Protein AF-A0A7U1GF71-F1 (afdb_monomer)

Foldseek 3Di:
DLVVVLVVLVVVLCVVVVHPFLADDADPVVVVSLVVNLVSLCCVLCAPQNVAQPDVVCCVPDPVVVDDDPVNVVVVVVSVVSLLVSLQSSCRNHPRRDPVSSVVSSVVSVVNRVPHDYDYDD

Structure (mmCIF, N/CA/C/O backbone):
data_AF-A0A7U1GF71-F1
#
_entry.id   AF-A0A7U1GF71-F1
#
loop_
_atom_site.group_PDB
_atom_site.id
_atom_site.type_symbol
_atom_site.label_atom_id
_atom_site.label_alt_id
_atom_site.label_comp_id
_atom_site.label_asym_id
_atom_site.label_entity_id
_atom_site.label_seq_id
_atom_site.pdbx_PDB_ins_code
_atom_site.Cartn_x
_atom_site.Cartn_y
_atom_site.Cartn_z
_atom_site.occupancy
_atom_site.B_iso_or_equiv
_atom_site.auth_seq_id
_atom_site.auth_comp_id
_atom_site.auth_asym_id
_atom_site.auth_atom_id
_atom_site.pdbx_PDB_model_num
ATOM 1 N N . SER A 1 1 ? -4.041 -15.925 10.075 1.00 68.81 1 SER A N 1
ATOM 2 C CA . SER A 1 1 ? -3.766 -16.804 8.914 1.00 68.81 1 SER A CA 1
ATOM 3 C C . SER A 1 1 ? -3.082 -16.086 7.755 1.00 68.81 1 SER A C 1
ATOM 5 O O . SER A 1 1 ? -2.373 -16.742 7.001 1.00 68.81 1 SER A O 1
ATOM 7 N N . TYR A 1 2 ? -3.274 -14.770 7.601 1.00 80.69 2 TYR A N 1
ATOM 8 C CA . TYR A 1 2 ? -2.721 -13.989 6.487 1.00 80.69 2 TYR A CA 1
ATOM 9 C C . TYR A 1 2 ? -1.220 -13.695 6.621 1.00 80.69 2 TYR A C 1
ATOM 11 O O . TYR A 1 2 ? -0.516 -13.817 5.626 1.00 80.69 2 TYR A O 1
ATOM 19 N N . GLU A 1 3 ? -0.709 -13.505 7.840 1.00 80.19 3 GLU A N 1
ATOM 20 C CA . GLU A 1 3 ? 0.724 -13.283 8.103 1.00 80.19 3 GLU A CA 1
ATOM 21 C C . GLU A 1 3 ? 1.611 -14.423 7.570 1.00 80.19 3 GLU A C 1
ATOM 23 O O . GLU A 1 3 ? 2.615 -14.216 6.882 1.00 80.19 3 GLU A O 1
ATOM 28 N N . ILE A 1 4 ? 1.193 -15.671 7.811 1.00 86.12 4 ILE A N 1
ATOM 29 C CA . ILE A 1 4 ? 1.895 -16.861 7.310 1.00 86.12 4 ILE A CA 1
ATOM 30 C C . ILE A 1 4 ? 1.860 -16.882 5.778 1.00 86.12 4 ILE A C 1
ATOM 32 O O . ILE A 1 4 ? 2.869 -17.139 5.131 1.00 86.12 4 ILE A O 1
ATOM 36 N N . ALA A 1 5 ? 0.717 -16.567 5.174 1.00 87.44 5 ALA A N 1
ATOM 37 C CA . ALA A 1 5 ? 0.603 -16.533 3.723 1.00 87.44 5 ALA A CA 1
ATOM 38 C C . ALA A 1 5 ? 1.423 -15.381 3.102 1.00 87.44 5 ALA A C 1
ATOM 40 O O . ALA A 1 5 ? 2.032 -15.570 2.049 1.00 87.44 5 ALA A O 1
ATOM 41 N N . PHE A 1 6 ? 1.513 -14.223 3.763 1.00 86.69 6 PHE A N 1
ATOM 42 C CA . PHE A 1 6 ? 2.355 -13.104 3.340 1.00 86.69 6 PHE A CA 1
ATOM 43 C C . PHE A 1 6 ? 3.847 -13.455 3.415 1.00 86.69 6 PHE A C 1
ATOM 45 O O . PHE A 1 6 ? 4.588 -13.204 2.463 1.00 86.69 6 PHE A O 1
ATOM 52 N N . SER A 1 7 ? 4.289 -14.102 4.498 1.00 87.69 7 SER A N 1
ATOM 53 C CA . SER A 1 7 ? 5.685 -14.548 4.630 1.00 87.69 7 SER A CA 1
ATOM 54 C C . SER A 1 7 ? 6.068 -15.599 3.579 1.00 87.69 7 SER A C 1
ATOM 56 O O . SER A 1 7 ? 7.136 -15.496 2.971 1.00 87.69 7 SER A O 1
ATOM 58 N N . LEU A 1 8 ? 5.177 -16.550 3.277 1.00 87.88 8 LEU A N 1
ATOM 59 C CA . LEU A 1 8 ? 5.364 -17.504 2.178 1.00 87.88 8 LEU A CA 1
ATOM 60 C C . LEU A 1 8 ? 5.423 -16.803 0.816 1.00 87.88 8 LEU A C 1
ATOM 62 O O . LEU A 1 8 ? 6.247 -17.155 -0.027 1.00 87.88 8 LEU A O 1
ATOM 66 N N . TYR A 1 9 ? 4.588 -15.787 0.604 1.00 88.75 9 TYR A N 1
ATOM 67 C CA . TYR A 1 9 ? 4.585 -15.015 -0.631 1.00 88.75 9 TYR A CA 1
ATOM 68 C C . TYR A 1 9 ? 5.899 -14.247 -0.847 1.00 88.75 9 TYR A C 1
ATOM 70 O O . TYR A 1 9 ? 6.482 -14.297 -1.932 1.00 88.75 9 TYR A O 1
ATOM 78 N N . LEU A 1 10 ? 6.411 -13.588 0.197 1.00 86.31 10 LEU A N 1
ATOM 79 C CA . LEU A 1 10 ? 7.725 -12.942 0.154 1.00 86.31 10 LEU A CA 1
ATOM 80 C C . LEU A 1 10 ? 8.843 -13.945 -0.145 1.00 86.31 10 LEU A C 1
ATOM 82 O O . LEU A 1 10 ? 9.756 -13.632 -0.908 1.00 86.31 10 LEU A O 1
ATOM 86 N N . LEU A 1 11 ? 8.760 -15.162 0.395 1.00 87.38 11 LEU A N 1
ATOM 87 C CA . LEU A 1 11 ? 9.731 -16.212 0.094 1.00 87.38 11 LEU A CA 1
ATOM 88 C C . LEU A 1 11 ? 9.702 -16.608 -1.390 1.00 87.38 11 LEU A C 1
ATOM 90 O O . LEU A 1 11 ? 10.760 -16.727 -2.009 1.00 87.38 11 LEU A O 1
ATOM 94 N N . VAL A 1 12 ? 8.516 -16.739 -1.993 1.00 86.75 12 VAL A N 1
ATOM 95 C CA . VAL A 1 12 ? 8.380 -17.000 -3.439 1.00 86.75 12 VAL A CA 1
ATOM 96 C C . VAL A 1 12 ? 8.997 -15.871 -4.272 1.00 86.75 12 VAL A C 1
ATOM 98 O O . VAL A 1 12 ? 9.682 -16.147 -5.257 1.00 86.75 12 VAL A O 1
ATOM 101 N N . LEU A 1 13 ? 8.821 -14.610 -3.866 1.00 84.88 13 LEU A N 1
ATOM 102 C CA . LEU A 1 13 ? 9.442 -13.465 -4.542 1.00 84.88 13 LEU A CA 1
ATOM 103 C C . LEU A 1 13 ? 10.971 -13.513 -4.493 1.00 84.88 13 LEU A C 1
ATOM 105 O O . LEU A 1 13 ? 11.621 -13.299 -5.516 1.00 84.88 13 LEU A O 1
ATOM 109 N N . VAL A 1 14 ? 11.550 -13.821 -3.331 1.00 84.81 14 VAL A N 1
ATOM 110 C CA . VAL A 1 14 ? 13.010 -13.952 -3.183 1.00 84.81 14 VAL A CA 1
ATOM 111 C C . VAL A 1 14 ? 13.547 -15.057 -4.096 1.00 84.81 14 VAL A C 1
ATOM 113 O O . VAL A 1 14 ? 14.552 -14.860 -4.780 1.00 84.81 14 VAL A O 1
ATOM 116 N N . MET A 1 15 ? 12.841 -16.189 -4.179 1.00 84.44 15 MET A N 1
ATOM 117 C CA . MET A 1 15 ? 13.196 -17.280 -5.094 1.00 84.44 15 MET A CA 1
ATOM 118 C C . MET A 1 15 ? 13.097 -16.849 -6.565 1.00 84.44 15 MET A C 1
ATOM 120 O O . MET A 1 15 ? 13.967 -17.195 -7.359 1.00 84.44 15 MET A O 1
ATOM 124 N N . TYR A 1 16 ? 12.085 -16.057 -6.934 1.00 83.50 16 TYR A N 1
ATOM 125 C CA . TYR A 1 16 ? 11.922 -15.550 -8.300 1.00 83.50 16 TYR A CA 1
ATOM 126 C C . TYR A 1 16 ? 13.066 -14.617 -8.722 1.00 83.50 16 TYR A C 1
ATOM 128 O O . TYR A 1 16 ? 13.615 -14.758 -9.816 1.00 83.50 16 TYR A O 1
ATOM 136 N N . PHE A 1 17 ? 13.469 -13.692 -7.847 1.00 79.81 17 PHE A N 1
ATOM 137 C CA . PHE A 1 17 ? 14.577 -12.778 -8.130 1.00 79.81 17 PHE A CA 1
ATOM 138 C C . PHE A 1 17 ? 15.959 -13.439 -8.018 1.00 79.81 17 PHE A C 1
ATOM 140 O O . PHE A 1 17 ? 16.944 -12.829 -8.429 1.00 79.81 17 PHE A O 1
ATOM 147 N N . ASN A 1 18 ? 16.041 -14.675 -7.502 1.00 76.88 18 ASN A N 1
ATOM 148 C CA . ASN A 1 18 ? 17.277 -15.435 -7.259 1.00 76.88 18 ASN A CA 1
ATOM 149 C C . ASN A 1 18 ? 18.324 -14.692 -6.406 1.00 76.88 18 ASN A C 1
ATOM 151 O O . ASN A 1 18 ? 19.493 -15.070 -6.369 1.00 76.88 18 ASN A O 1
ATOM 155 N N . MET A 1 19 ? 17.907 -13.638 -5.709 1.00 71.44 19 MET A N 1
ATOM 156 C CA . MET A 1 19 ? 18.759 -12.763 -4.918 1.00 71.44 19 MET A CA 1
ATOM 157 C C . MET A 1 19 ? 18.029 -12.426 -3.620 1.00 71.44 19 MET A C 1
ATOM 159 O O . MET A 1 19 ? 16.838 -12.129 -3.632 1.00 71.44 19 MET A O 1
ATOM 163 N N . PHE A 1 20 ? 18.753 -12.383 -2.501 1.00 74.25 20 PHE A N 1
ATOM 164 C CA . PHE A 1 20 ? 18.213 -11.959 -1.199 1.00 74.25 20 PHE A CA 1
ATOM 165 C C . PHE A 1 20 ? 17.976 -10.439 -1.094 1.00 74.25 20 PHE A C 1
ATOM 167 O O . PHE A 1 20 ? 17.796 -9.906 -0.000 1.00 74.25 20 PHE A O 1
ATOM 174 N N . TYR A 1 21 ? 17.986 -9.720 -2.218 1.00 76.00 21 TYR A N 1
ATOM 175 C CA . TYR A 1 21 ? 17.733 -8.287 -2.257 1.00 76.00 21 TYR A CA 1
ATOM 176 C C . TYR A 1 21 ? 16.272 -8.030 -2.610 1.00 76.00 21 TYR A C 1
ATOM 178 O O . TYR A 1 21 ? 15.778 -8.490 -3.633 1.00 76.00 21 TYR A O 1
ATOM 186 N N . PHE A 1 22 ? 15.599 -7.227 -1.787 1.00 71.44 22 PHE A N 1
ATOM 187 C CA . PHE A 1 22 ? 14.226 -6.783 -2.043 1.00 71.44 22 PHE A CA 1
ATOM 188 C C . PHE A 1 22 ? 14.125 -5.704 -3.124 1.00 71.44 22 PHE A C 1
ATOM 190 O O . PHE A 1 22 ? 13.030 -5.253 -3.425 1.00 71.44 22 PHE A O 1
ATOM 197 N N . TYR A 1 23 ? 15.243 -5.258 -3.694 1.00 77.75 23 TYR A N 1
ATOM 198 C CA . TYR A 1 23 ? 15.247 -4.238 -4.732 1.00 77.75 23 TYR A CA 1
ATOM 199 C C . TYR A 1 23 ? 15.139 -4.884 -6.112 1.00 77.75 23 TYR A C 1
ATOM 201 O O . TYR A 1 23 ? 16.022 -5.648 -6.507 1.00 77.75 23 TYR A O 1
ATOM 209 N N . SER A 1 24 ? 14.089 -4.542 -6.858 1.00 75.94 24 SER A N 1
ATOM 210 C CA . SER A 1 24 ? 13.928 -4.965 -8.248 1.00 75.94 24 SER A CA 1
ATOM 211 C C . SER A 1 24 ? 13.881 -3.776 -9.207 1.00 75.94 24 SER A C 1
ATOM 213 O O . SER A 1 24 ? 13.409 -2.684 -8.875 1.00 75.94 24 SER A O 1
ATOM 215 N N . TYR A 1 25 ? 14.369 -3.999 -10.428 1.00 78.25 25 TYR A N 1
ATOM 216 C CA . TYR A 1 25 ? 14.103 -3.100 -11.546 1.00 78.25 25 TYR A CA 1
ATOM 217 C C . TYR A 1 25 ? 12.679 -3.322 -12.052 1.00 78.25 25 TYR A C 1
ATOM 219 O O . TYR A 1 25 ? 12.229 -4.462 -12.180 1.00 78.25 25 TYR A O 1
ATOM 227 N N . PHE A 1 26 ? 11.982 -2.233 -12.381 1.00 77.50 26 PHE A N 1
ATOM 228 C CA . PHE A 1 26 ? 10.617 -2.313 -12.887 1.00 77.50 26 PHE A CA 1
ATOM 229 C C . PHE A 1 26 ? 10.569 -3.063 -14.228 1.00 77.50 26 PHE A C 1
ATOM 231 O O . PHE A 1 26 ? 11.179 -2.648 -15.215 1.00 77.50 26 PHE A O 1
ATOM 238 N N . TYR A 1 27 ? 9.810 -4.157 -14.262 1.00 79.75 27 TYR A N 1
ATOM 239 C CA . TYR A 1 27 ? 9.539 -4.958 -15.452 1.00 79.75 27 TYR A CA 1
ATOM 240 C C . TYR A 1 27 ? 8.032 -5.188 -15.575 1.00 79.75 27 TYR A C 1
ATOM 242 O O . TYR A 1 27 ? 7.359 -5.422 -14.576 1.00 79.75 27 TYR A O 1
ATOM 250 N N . VAL A 1 28 ? 7.485 -5.171 -16.794 1.00 80.19 28 VAL A N 1
ATOM 251 C CA . VAL A 1 28 ? 6.029 -5.280 -17.026 1.00 80.19 28 VAL A CA 1
ATOM 252 C C . VAL A 1 28 ? 5.442 -6.568 -16.432 1.00 80.19 28 VAL A C 1
ATOM 254 O O . VAL A 1 28 ? 4.348 -6.552 -15.877 1.00 80.19 28 VAL A O 1
ATOM 257 N N . GLY A 1 29 ? 6.189 -7.676 -16.461 1.00 80.31 29 GLY A N 1
ATOM 258 C CA . GLY A 1 29 ? 5.776 -8.940 -15.843 1.00 80.31 29 GLY A CA 1
ATOM 259 C C . GLY A 1 29 ? 5.600 -8.875 -14.320 1.00 80.31 29 GLY A C 1
ATOM 260 O O . GLY A 1 29 ? 4.803 -9.635 -13.775 1.00 80.31 29 GLY A O 1
ATOM 261 N N . LEU A 1 30 ? 6.260 -7.934 -13.635 1.00 83.38 30 LEU A N 1
ATOM 262 C CA . LEU A 1 30 ? 6.089 -7.733 -12.193 1.00 83.38 30 LEU A CA 1
ATOM 263 C C . LE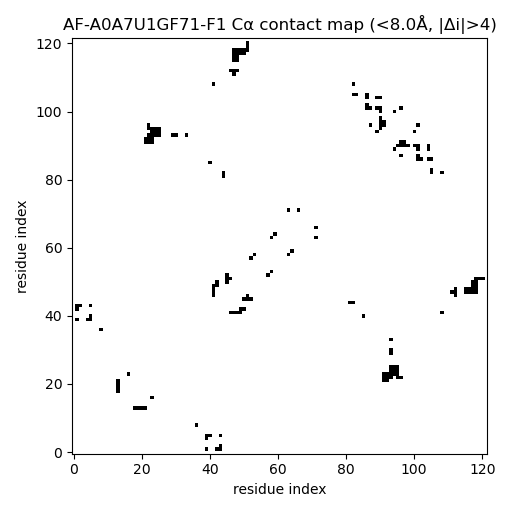U A 1 30 ? 4.702 -7.198 -11.842 1.00 83.38 30 LEU A C 1
ATOM 265 O O . LEU A 1 30 ? 4.256 -7.396 -10.718 1.00 83.38 30 LEU A O 1
ATOM 269 N N . PHE A 1 31 ? 3.987 -6.589 -12.790 1.00 82.81 31 PHE A N 1
ATOM 270 C CA . PHE A 1 31 ? 2.622 -6.124 -12.557 1.00 82.81 31 PHE A CA 1
ATOM 271 C C . PHE A 1 31 ? 1.663 -7.281 -12.231 1.00 82.81 31 PHE A C 1
ATOM 273 O O . PHE A 1 31 ? 0.833 -7.165 -11.332 1.00 82.81 31 PHE A O 1
ATOM 280 N N . TRP A 1 32 ? 1.821 -8.432 -12.893 1.00 85.25 32 TRP A N 1
ATOM 281 C CA . TRP A 1 32 ? 1.008 -9.624 -12.619 1.00 85.25 32 TRP A CA 1
ATOM 282 C C . TRP A 1 32 ? 1.272 -10.211 -11.236 1.00 85.25 32 TRP A C 1
ATOM 284 O O . TRP A 1 32 ? 0.364 -10.735 -10.601 1.00 85.25 32 TRP A O 1
ATOM 294 N N . ILE A 1 33 ? 2.510 -10.084 -10.768 1.00 87.00 33 ILE A N 1
ATOM 295 C CA . ILE A 1 33 ? 2.945 -10.514 -9.440 1.00 87.00 33 ILE A CA 1
ATOM 296 C C . ILE A 1 33 ? 2.534 -9.461 -8.390 1.00 87.00 33 ILE A C 1
ATOM 298 O O . ILE A 1 33 ? 2.234 -9.776 -7.246 1.00 87.00 33 ILE A O 1
ATOM 302 N N . TYR A 1 34 ? 2.417 -8.192 -8.763 1.00 87.44 34 TYR A N 1
ATOM 303 C CA . TYR A 1 34 ? 1.984 -7.141 -7.847 1.00 87.44 34 TYR A CA 1
ATOM 304 C C . TYR A 1 34 ? 0.509 -7.272 -7.421 1.00 87.44 34 TYR A C 1
ATOM 306 O O . TYR A 1 34 ? 0.175 -7.001 -6.270 1.00 87.44 34 TYR A O 1
ATOM 314 N N . LEU A 1 35 ? -0.382 -7.723 -8.310 1.00 87.06 35 LEU A N 1
ATOM 315 C CA . LEU A 1 35 ? -1.811 -7.880 -7.999 1.00 87.06 35 LEU A CA 1
ATOM 316 C C . LEU A 1 35 ? -2.101 -8.794 -6.789 1.00 87.06 35 LEU A C 1
ATOM 318 O O . LEU A 1 35 ? -2.784 -8.339 -5.869 1.00 87.06 35 LEU A O 1
ATOM 322 N N . PRO A 1 36 ? -1.599 -10.046 -6.722 1.00 87.81 36 PRO A N 1
ATOM 323 C CA . PRO A 1 36 ? -1.804 -10.882 -5.543 1.00 87.81 36 PRO A CA 1
ATOM 324 C C . PRO A 1 36 ? -1.131 -10.285 -4.303 1.00 87.81 36 PRO A C 1
ATOM 326 O O . PRO A 1 36 ? -1.705 -10.350 -3.221 1.00 87.81 36 PRO A O 1
ATOM 329 N N . PHE A 1 37 ? 0.025 -9.631 -4.446 1.00 88.56 37 PHE A N 1
ATOM 330 C CA . PHE A 1 37 ? 0.689 -8.949 -3.333 1.00 88.56 37 PHE A CA 1
ATOM 331 C C . PHE A 1 37 ? -0.173 -7.837 -2.718 1.00 88.56 37 PHE A C 1
ATOM 333 O O . PHE A 1 37 ? -0.248 -7.726 -1.495 1.00 88.56 37 PHE A O 1
ATOM 340 N N . LEU A 1 38 ? -0.865 -7.050 -3.546 1.00 88.06 38 LEU A N 1
ATOM 341 C CA . LEU A 1 38 ? -1.789 -6.019 -3.075 1.00 88.06 38 LEU A CA 1
ATOM 342 C C . LEU A 1 38 ? -2.940 -6.630 -2.261 1.00 88.06 38 LEU A C 1
ATOM 344 O O . LEU A 1 38 ? -3.276 -6.105 -1.202 1.00 88.06 38 LEU A O 1
ATOM 348 N N . MET A 1 39 ? -3.492 -7.768 -2.696 1.00 85.25 39 MET A N 1
ATOM 349 C CA . MET A 1 39 ? -4.534 -8.479 -1.941 1.00 85.25 39 MET A CA 1
ATOM 350 C C . MET A 1 39 ? -4.010 -9.019 -0.603 1.00 85.25 39 MET A C 1
ATOM 352 O O . MET A 1 39 ? -4.709 -8.934 0.405 1.00 85.25 39 MET A O 1
ATOM 356 N N . MET A 1 40 ? -2.766 -9.506 -0.570 1.00 86.25 40 MET A N 1
ATOM 357 C CA . MET A 1 40 ? -2.122 -9.960 0.666 1.00 86.25 40 MET A CA 1
ATOM 358 C C . MET A 1 40 ? -1.885 -8.812 1.655 1.00 86.25 40 MET A C 1
ATOM 360 O O . MET A 1 40 ? -2.146 -8.984 2.841 1.00 86.25 40 MET A O 1
ATOM 364 N N . ILE A 1 41 ? -1.457 -7.632 1.183 1.00 87.19 41 ILE A N 1
ATOM 365 C CA . ILE A 1 41 ? -1.309 -6.438 2.036 1.00 87.19 41 ILE A CA 1
ATOM 366 C C . ILE A 1 41 ? -2.654 -6.022 2.636 1.00 87.19 41 ILE A C 1
ATOM 368 O O . ILE A 1 41 ? -2.720 -5.699 3.820 1.00 87.19 41 ILE A O 1
ATOM 372 N N . LEU A 1 42 ? -3.725 -6.020 1.836 1.00 82.62 42 LEU A N 1
ATOM 373 C CA . LEU A 1 42 ? -5.061 -5.666 2.324 1.00 82.62 42 LEU A CA 1
ATOM 374 C C . LEU A 1 42 ? -5.537 -6.622 3.422 1.00 82.62 42 LEU A C 1
ATOM 376 O O . LEU A 1 42 ? -6.115 -6.174 4.411 1.00 82.62 42 LEU A O 1
ATOM 380 N N . ALA A 1 43 ? -5.270 -7.918 3.251 1.00 80.25 43 ALA A N 1
ATOM 381 C CA . ALA A 1 43 ? -5.619 -8.933 4.233 1.00 80.25 43 ALA A CA 1
ATOM 382 C C . ALA A 1 43 ? -4.784 -8.820 5.521 1.00 80.25 43 ALA A C 1
ATOM 384 O O . ALA A 1 43 ? -5.324 -8.993 6.610 1.00 80.25 43 ALA A O 1
ATOM 385 N N . GLU A 1 44 ? -3.495 -8.488 5.412 1.00 79.81 44 GLU A N 1
ATOM 386 C CA . GLU A 1 44 ? -2.602 -8.324 6.566 1.00 79.81 44 GLU A CA 1
ATOM 387 C C . GLU A 1 44 ? -2.913 -7.066 7.380 1.00 79.81 44 GLU A C 1
ATOM 389 O O . GLU A 1 44 ? -2.887 -7.084 8.607 1.00 79.81 44 GLU A O 1
ATOM 394 N N . LEU A 1 45 ? -3.268 -5.972 6.703 1.00 77.00 45 LEU A N 1
ATOM 395 C CA . LEU A 1 45 ? -3.705 -4.743 7.362 1.00 77.00 45 LEU A CA 1
ATOM 396 C C . LEU A 1 45 ? -5.056 -4.902 8.077 1.00 77.00 45 LEU A C 1
ATOM 398 O O . LEU A 1 45 ? -5.456 -3.985 8.794 1.00 77.00 45 LEU A O 1
ATOM 402 N N . GLY A 1 46 ? -5.762 -6.020 7.860 1.00 67.50 46 GLY A N 1
ATOM 403 C CA . GLY A 1 46 ? -7.067 -6.287 8.458 1.00 67.50 46 GLY A CA 1
ATOM 404 C C . GLY A 1 46 ? -8.085 -5.202 8.121 1.00 67.50 46 GLY A C 1
ATOM 405 O O . GLY A 1 46 ? -8.860 -4.814 8.981 1.00 67.50 46 GLY A O 1
ATOM 406 N N . ARG A 1 47 ? -8.039 -4.636 6.905 1.00 67.50 47 ARG A N 1
ATOM 407 C CA . ARG A 1 47 ? -8.921 -3.531 6.484 1.00 67.50 47 ARG A CA 1
ATOM 408 C C . ARG A 1 47 ? -9.928 -3.988 5.445 1.00 67.50 47 ARG A C 1
ATOM 410 O O . ARG A 1 47 ? -9.693 -4.959 4.730 1.00 67.50 47 ARG A O 1
ATOM 417 N N . ALA A 1 48 ? -11.033 -3.245 5.327 1.00 59.22 48 ALA A N 1
ATOM 418 C CA . ALA A 1 48 ? -12.117 -3.553 4.394 1.00 59.22 48 ALA A CA 1
ATOM 419 C C . ALA A 1 48 ? -11.541 -3.759 2.982 1.00 59.22 48 ALA A C 1
ATOM 421 O O . ALA A 1 48 ? -10.782 -2.901 2.520 1.00 59.22 48 ALA A O 1
ATOM 422 N N . PRO A 1 49 ? -11.831 -4.881 2.293 1.00 55.38 49 PRO A N 1
ATOM 423 C CA . PRO A 1 49 ? -12.877 -5.889 2.541 1.00 55.38 49 PRO A CA 1
ATOM 424 C C . PRO A 1 49 ? -12.591 -6.970 3.609 1.00 55.38 49 PRO A C 1
ATOM 426 O O . PRO A 1 49 ? -13.523 -7.671 3.995 1.00 55.38 49 PRO A O 1
ATOM 429 N N . PHE A 1 50 ? -11.354 -7.104 4.096 1.00 58.47 50 PHE A N 1
ATOM 430 C CA . PHE A 1 50 ? -10.898 -8.137 5.046 1.00 58.47 50 PHE A CA 1
ATOM 431 C C . PHE A 1 50 ? -10.861 -7.641 6.512 1.00 58.47 50 PHE A C 1
ATOM 433 O O . PHE A 1 50 ? -9.997 -8.031 7.294 1.00 58.47 50 PHE A O 1
ATOM 440 N N . ASP A 1 51 ? -11.786 -6.749 6.872 1.00 62.94 51 ASP A N 1
ATOM 441 C CA . ASP A 1 51 ? -11.901 -6.126 8.202 1.00 62.94 51 ASP A CA 1
ATOM 442 C C . ASP A 1 51 ? -12.725 -7.013 9.150 1.00 62.94 51 ASP A C 1
ATOM 444 O O . ASP A 1 51 ? -13.946 -6.877 9.226 1.00 62.94 51 ASP A O 1
ATOM 448 N N . PHE A 1 52 ? -12.085 -7.991 9.804 1.00 57.56 52 PHE A N 1
ATOM 449 C CA . PH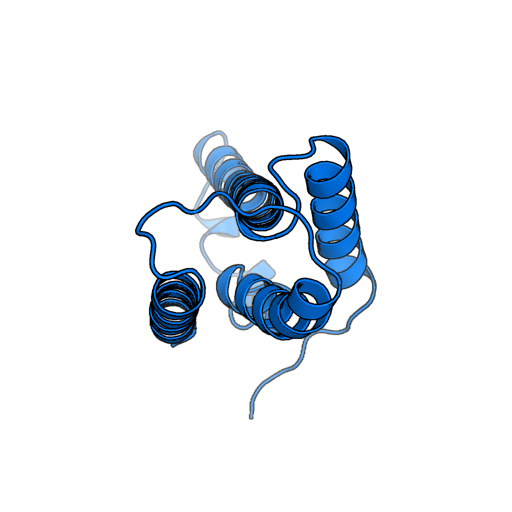E A 1 52 ? -12.791 -9.029 10.583 1.00 57.56 52 PHE A CA 1
ATOM 450 C C . PHE A 1 52 ? -13.039 -8.697 12.053 1.00 57.56 52 PHE A C 1
ATOM 452 O O . PHE A 1 52 ? -13.914 -9.313 12.651 1.00 57.56 52 PHE A O 1
ATOM 459 N N . ALA A 1 53 ? -12.259 -7.778 12.622 1.00 53.41 53 ALA A N 1
ATOM 460 C CA . ALA A 1 53 ? -12.274 -7.441 14.049 1.00 53.41 53 ALA A CA 1
ATOM 461 C C . ALA A 1 53 ? -12.870 -6.049 14.337 1.00 53.41 53 ALA A C 1
ATOM 463 O O . ALA A 1 53 ? -12.888 -5.596 15.472 1.00 53.41 53 ALA A O 1
ATOM 464 N N . GLU A 1 54 ? -13.339 -5.328 13.316 1.00 57.38 54 GLU A N 1
ATOM 465 C CA . GLU A 1 54 ? -14.122 -4.102 13.501 1.00 57.38 54 GLU A CA 1
ATOM 466 C C . GLU A 1 54 ? -15.551 -4.325 12.996 1.00 57.38 54 GLU A C 1
ATOM 468 O O . GLU A 1 54 ? -16.045 -3.626 12.104 1.00 57.38 54 GLU A O 1
ATOM 473 N N . GLY A 1 55 ? -16.257 -5.309 13.561 1.00 55.84 55 GLY A N 1
ATOM 474 C CA . GLY A 1 55 ? -17.715 -5.334 13.472 1.00 55.84 55 GLY A CA 1
ATOM 475 C C . GLY A 1 55 ? -18.326 -4.092 14.139 1.00 55.84 55 GLY A C 1
ATOM 476 O O . GLY A 1 55 ? -17.736 -3.486 15.030 1.00 55.84 55 GLY A O 1
ATOM 477 N N . GLU A 1 56 ? -19.537 -3.691 13.747 1.00 52.97 56 GLU A N 1
ATOM 478 C CA . GLU A 1 56 ? -20.225 -2.526 14.341 1.00 52.97 56 GLU A CA 1
ATOM 479 C C . GLU A 1 56 ? -20.424 -2.650 15.866 1.00 52.97 56 GLU A C 1
ATOM 481 O O . GLU A 1 56 ? -20.485 -1.644 16.570 1.00 52.97 56 GLU A O 1
ATOM 486 N N . SER A 1 57 ? -20.450 -3.879 16.395 1.00 49.94 57 SER A N 1
ATOM 487 C CA . SER A 1 57 ? -20.463 -4.166 17.833 1.00 49.94 57 SER A CA 1
ATOM 488 C C . SER A 1 57 ? -19.137 -3.861 18.544 1.00 49.94 57 SER A C 1
ATOM 490 O O . SER A 1 57 ? -19.156 -3.581 19.736 1.00 49.94 57 SER A O 1
ATOM 492 N N . GLU A 1 58 ? -18.006 -3.858 17.832 1.00 50.16 58 GLU A N 1
ATOM 493 C CA . GLU A 1 58 ? -16.645 -3.685 18.376 1.00 50.16 58 GLU A CA 1
ATOM 494 C C . GLU A 1 58 ? -16.195 -2.212 18.362 1.00 50.16 58 GLU A C 1
ATOM 496 O O . GLU A 1 58 ? -15.380 -1.780 19.174 1.00 50.16 58 GLU A O 1
ATOM 501 N N . LEU A 1 59 ? -16.823 -1.371 17.532 1.00 53.56 59 LEU A N 1
ATOM 502 C CA . LEU A 1 59 ? -16.675 0.089 17.622 1.00 53.56 59 LEU A CA 1
ATOM 503 C C . LEU A 1 59 ? -17.179 0.652 18.966 1.00 53.56 59 LEU A C 1
ATOM 505 O O . LEU A 1 59 ? -16.747 1.727 19.379 1.00 53.56 59 LEU A O 1
ATOM 509 N N . VAL A 1 60 ? -18.069 -0.078 19.652 1.00 50.09 60 VAL A N 1
ATOM 510 C CA . VAL A 1 60 ? -18.619 0.270 20.976 1.00 50.09 60 VAL A CA 1
ATOM 511 C C . VAL A 1 60 ? -18.043 -0.624 22.091 1.00 50.09 60 VAL A C 1
ATOM 513 O O . VAL A 1 60 ? -18.316 -0.388 23.267 1.00 50.09 60 VAL A O 1
ATOM 516 N N . SER A 1 61 ? -17.208 -1.620 21.771 1.00 55.62 61 SER A N 1
ATOM 517 C CA . SER A 1 61 ? -16.583 -2.495 22.773 1.00 55.62 61 SER A CA 1
ATOM 518 C C . SER A 1 61 ? -15.172 -2.926 22.381 1.00 55.62 61 SER A C 1
ATOM 520 O O . SER A 1 61 ? -14.982 -3.520 21.326 1.00 55.62 61 SER A O 1
ATOM 522 N N . GLY A 1 62 ? -14.200 -2.708 23.268 1.00 67.56 62 GLY A N 1
ATOM 523 C CA . GLY A 1 62 ? -12.816 -3.147 23.094 1.00 67.56 62 GLY A CA 1
ATOM 524 C C . GLY A 1 62 ? -11.816 -2.045 23.436 1.00 67.56 62 GLY A C 1
ATOM 525 O O . GLY A 1 62 ? -12.090 -1.162 24.254 1.00 67.56 62 GLY A O 1
ATOM 526 N N . TYR A 1 63 ? -10.668 -2.054 22.757 1.00 63.38 63 TYR A N 1
ATOM 527 C CA . TYR A 1 63 ? -9.565 -1.116 22.995 1.00 63.38 63 TYR A CA 1
ATOM 528 C C . TYR A 1 63 ? -9.954 0.359 22.767 1.00 63.38 63 TYR A C 1
ATOM 530 O O . TYR A 1 63 ? -9.437 1.244 23.444 1.00 63.38 63 TYR A O 1
ATOM 538 N N . ASN A 1 64 ? -10.924 0.647 21.892 1.00 68.19 64 ASN A N 1
ATOM 539 C CA . ASN A 1 64 ? -11.410 2.015 21.664 1.00 68.19 64 ASN A CA 1
ATOM 540 C C . ASN A 1 64 ? -12.121 2.639 22.882 1.00 68.19 64 ASN A C 1
ATOM 542 O O . ASN A 1 64 ? -12.195 3.862 22.970 1.00 68.19 64 ASN A O 1
ATOM 546 N N . VAL A 1 65 ? -12.635 1.827 23.815 1.00 67.88 65 VAL A N 1
ATOM 547 C CA . VAL A 1 65 ? -13.302 2.299 25.047 1.00 67.88 65 VAL A CA 1
ATOM 548 C C . VAL A 1 65 ? -12.365 2.216 26.256 1.00 67.88 65 VAL A C 1
ATOM 550 O O . VAL A 1 65 ? -12.468 3.023 27.179 1.00 67.88 65 VAL A O 1
ATOM 553 N N . GLU A 1 66 ? -11.434 1.259 26.250 1.00 75.75 66 GLU A N 1
ATOM 554 C CA . GLU A 1 66 ? -10.495 1.019 27.353 1.00 75.75 66 GLU A CA 1
ATOM 555 C C . GLU A 1 66 ? -9.287 1.968 27.343 1.00 75.75 66 GLU A C 1
ATOM 557 O O . GLU A 1 66 ? -8.782 2.336 28.408 1.00 75.75 66 GLU A O 1
ATOM 562 N N . PHE A 1 67 ? -8.821 2.397 26.165 1.00 77.12 67 PHE A N 1
ATOM 563 C CA . PHE A 1 67 ? -7.685 3.313 26.056 1.00 77.12 67 PHE A CA 1
ATOM 564 C C . PHE A 1 67 ? -8.131 4.774 25.963 1.00 77.12 67 PHE A C 1
ATOM 566 O O . PHE A 1 67 ? -8.888 5.168 25.083 1.00 77.12 67 PHE A O 1
ATOM 573 N N . GLY A 1 68 ? -7.581 5.608 26.850 1.00 81.50 68 GLY A N 1
ATOM 574 C CA . GLY A 1 68 ? -7.748 7.060 26.829 1.00 81.50 68 GLY A CA 1
ATOM 575 C C . GLY A 1 68 ? -6.479 7.812 26.417 1.00 81.50 68 GLY A C 1
ATOM 576 O O . GLY A 1 68 ? -5.355 7.311 26.530 1.00 81.50 68 GLY A O 1
ATOM 577 N N . SER A 1 69 ? -6.659 9.064 25.991 1.00 84.00 69 SER A N 1
ATOM 578 C CA . SER A 1 69 ? -5.591 10.052 25.781 1.00 84.00 69 SER A CA 1
ATOM 579 C C . SER A 1 69 ? -4.456 9.555 24.866 1.00 84.00 69 SER A C 1
ATOM 581 O O . SER A 1 69 ? -4.669 9.320 23.681 1.00 84.00 69 SER A O 1
ATOM 583 N N . VAL A 1 70 ? -3.233 9.413 25.387 1.00 87.62 70 VAL A N 1
ATOM 584 C CA . VAL A 1 70 ? -2.027 9.133 24.588 1.00 87.62 70 VAL A CA 1
ATOM 585 C C . VAL A 1 70 ? -2.014 7.705 24.043 1.00 87.62 70 VAL A C 1
ATOM 587 O O . VAL A 1 70 ? -1.604 7.498 22.904 1.00 87.62 70 VAL A O 1
ATOM 590 N N . ALA A 1 71 ? -2.483 6.724 24.820 1.00 83.62 71 ALA A N 1
ATOM 591 C CA . ALA A 1 71 ? -2.504 5.327 24.386 1.00 83.62 71 ALA A CA 1
ATOM 592 C C . ALA A 1 71 ? -3.439 5.128 23.183 1.00 83.62 71 ALA A C 1
ATOM 594 O O . ALA A 1 71 ? -3.078 4.440 22.234 1.00 83.62 71 ALA A O 1
ATOM 595 N N . PHE A 1 72 ? -4.580 5.822 23.176 1.00 81.88 72 PHE A N 1
ATOM 596 C CA . PHE A 1 72 ? -5.500 5.842 22.039 1.00 81.88 72 PHE A CA 1
ATOM 597 C C . PHE A 1 72 ? -4.836 6.417 20.781 1.00 81.88 72 PHE A C 1
ATOM 599 O O . PHE A 1 72 ? -4.891 5.813 19.715 1.00 81.88 72 PHE A O 1
ATOM 606 N N . VAL A 1 73 ? -4.124 7.545 20.905 1.00 87.25 73 VAL A N 1
ATOM 607 C CA . VAL A 1 73 ? -3.399 8.154 19.774 1.00 87.25 73 VAL A CA 1
ATOM 608 C C . VAL A 1 73 ? -2.322 7.216 19.219 1.00 87.25 73 VAL A C 1
ATOM 610 O O . VAL A 1 73 ? -2.154 7.132 18.003 1.00 87.25 73 VAL A O 1
ATOM 613 N N . LEU A 1 74 ? -1.605 6.496 20.086 1.00 86.94 74 LEU A N 1
ATOM 614 C CA . LEU A 1 74 ? -0.561 5.554 19.675 1.00 86.94 74 LEU A CA 1
ATOM 615 C C . LEU A 1 74 ? -1.113 4.362 18.883 1.00 86.94 74 LEU A C 1
ATOM 617 O O . LEU A 1 74 ? -0.435 3.902 17.966 1.00 86.94 74 LEU A O 1
ATOM 621 N N . LEU A 1 75 ? -2.333 3.904 19.179 1.00 83.25 75 LEU A N 1
ATOM 622 C CA . LEU A 1 75 ? -2.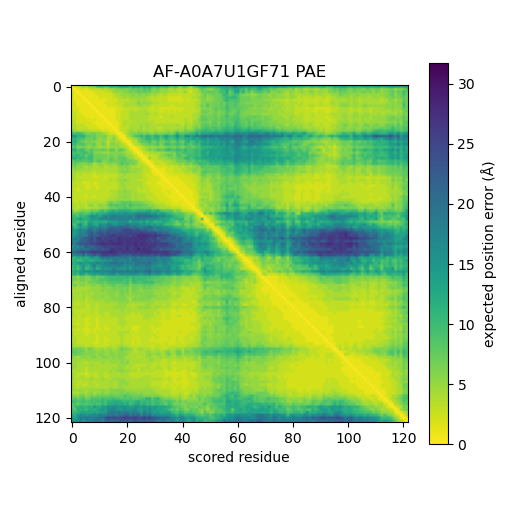987 2.841 18.409 1.00 83.25 75 LEU A CA 1
ATOM 623 C C . LEU A 1 75 ? -3.248 3.284 16.965 1.00 83.25 75 LEU A C 1
ATOM 625 O O . LEU A 1 75 ? -2.778 2.630 16.035 1.00 83.25 75 LEU A O 1
ATOM 629 N N . PHE A 1 76 ? -3.869 4.452 16.762 1.00 81.19 76 PHE A N 1
ATOM 630 C CA . PHE A 1 76 ? -4.060 4.984 15.405 1.00 81.19 76 PHE A CA 1
ATOM 631 C C . PHE A 1 76 ? -2.734 5.263 14.709 1.00 81.19 76 PHE A C 1
ATOM 633 O O . PHE A 1 76 ? -2.590 4.982 13.520 1.00 81.19 76 PHE A O 1
ATOM 640 N N . LEU A 1 77 ? -1.745 5.795 15.430 1.00 88.25 77 LEU A N 1
ATOM 641 C CA . LEU A 1 77 ? -0.428 6.040 14.853 1.00 88.25 77 LEU A CA 1
ATOM 642 C C . LEU A 1 77 ? 0.225 4.737 14.370 1.00 88.25 77 LEU A C 1
ATOM 644 O O . LEU A 1 77 ? 0.804 4.723 13.286 1.00 88.25 77 LEU A O 1
ATOM 648 N N . GLY A 1 78 ? 0.113 3.650 15.137 1.00 87.06 78 GLY A N 1
ATOM 649 C CA . GLY A 1 78 ? 0.607 2.330 14.746 1.00 87.06 78 GLY A CA 1
ATOM 650 C C . GLY A 1 78 ? -0.105 1.785 13.508 1.00 87.06 78 GLY A C 1
ATOM 651 O O . GLY A 1 78 ? 0.548 1.318 12.576 1.00 87.06 78 GLY A O 1
ATOM 652 N N . GLU A 1 79 ? -1.427 1.921 13.452 1.00 82.88 79 GLU A N 1
ATOM 653 C CA . GLU A 1 79 ? -2.236 1.479 12.315 1.00 82.88 79 GLU A CA 1
ATOM 654 C C . GLU A 1 79 ? -1.958 2.256 11.018 1.00 82.88 79 GLU A C 1
ATOM 656 O O . GLU A 1 79 ? -1.873 1.672 9.937 1.00 82.88 79 GLU A O 1
ATOM 661 N N . TYR A 1 80 ? -1.809 3.581 11.088 1.00 85.94 80 TYR A N 1
ATOM 662 C CA . TYR A 1 80 ? -1.419 4.372 9.916 1.00 85.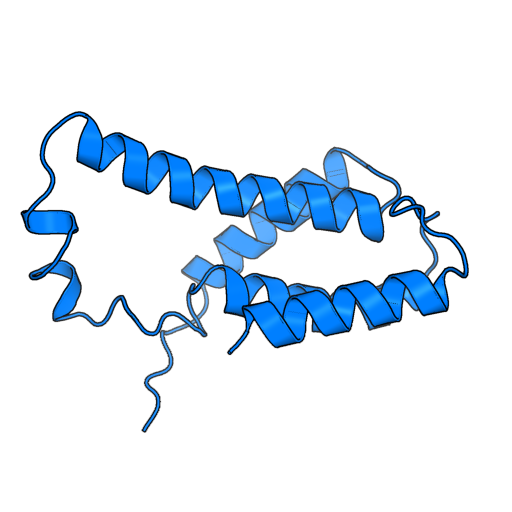94 80 TYR A CA 1
ATOM 663 C C . TYR A 1 80 ? 0.064 4.182 9.575 1.00 85.94 80 TYR A C 1
ATOM 665 O O . TYR A 1 80 ? 0.442 4.226 8.401 1.00 85.94 80 TYR A O 1
ATOM 673 N N . GLY A 1 81 ? 0.901 3.928 10.583 1.00 90.44 81 GLY A N 1
ATOM 674 C CA . GLY A 1 81 ? 2.311 3.595 10.421 1.00 90.44 81 GLY A CA 1
ATOM 675 C C . GLY A 1 81 ? 2.515 2.292 9.651 1.00 90.44 81 GLY A C 1
ATOM 676 O O . GLY A 1 81 ? 3.336 2.256 8.734 1.00 90.44 81 GLY A O 1
ATOM 677 N N . SER A 1 82 ? 1.734 1.249 9.944 1.00 88.44 82 SER A N 1
ATOM 678 C CA . SER A 1 82 ? 1.786 -0.007 9.188 1.00 88.44 82 SER A CA 1
ATOM 679 C C . SER A 1 82 ? 1.322 0.188 7.741 1.00 88.44 82 SER A C 1
ATOM 681 O O . SER A 1 82 ? 1.962 -0.316 6.818 1.00 88.44 82 SER A O 1
ATOM 683 N N . LEU A 1 83 ? 0.292 1.006 7.508 1.00 88.75 83 LEU A N 1
ATOM 684 C CA . LEU A 1 83 ? -0.185 1.320 6.157 1.00 88.7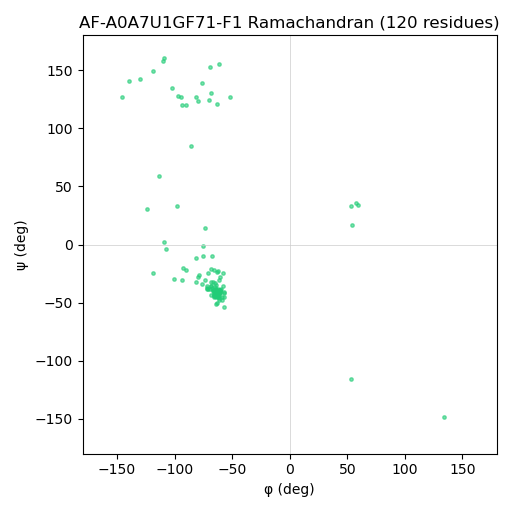5 83 LEU A CA 1
ATOM 685 C C . LEU A 1 83 ? 0.880 2.051 5.316 1.00 88.75 83 LEU A C 1
ATOM 687 O O . LEU A 1 83 ? 1.071 1.732 4.140 1.00 88.75 83 LEU A O 1
ATOM 691 N N . LEU A 1 84 ? 1.621 2.983 5.924 1.00 91.06 84 LEU A N 1
ATOM 692 C CA . LEU A 1 84 ? 2.783 3.621 5.293 1.00 91.06 84 LEU A CA 1
ATOM 693 C C . LEU A 1 84 ? 3.940 2.639 5.069 1.00 91.06 84 LEU A C 1
ATOM 695 O O . LEU A 1 84 ? 4.600 2.684 4.032 1.00 91.06 84 LEU A O 1
ATOM 699 N N . PHE A 1 85 ? 4.191 1.738 6.015 1.00 91.50 85 PHE A N 1
ATOM 700 C CA . PHE A 1 85 ? 5.253 0.745 5.885 1.00 91.50 85 PHE A CA 1
ATOM 701 C C . PHE A 1 85 ? 5.020 -0.177 4.680 1.00 91.50 85 PHE A C 1
ATOM 703 O O . PHE A 1 85 ? 5.919 -0.347 3.853 1.00 91.50 85 PHE A O 1
ATOM 710 N N . PHE A 1 86 ? 3.809 -0.716 4.522 1.00 90.44 86 PHE A N 1
ATOM 711 C CA . PHE A 1 86 ? 3.495 -1.609 3.405 1.00 90.44 86 PHE A CA 1
ATOM 712 C C . PHE A 1 86 ? 3.487 -0.903 2.043 1.00 90.44 86 PHE A C 1
ATOM 714 O O . PHE A 1 86 ? 3.875 -1.516 1.045 1.00 90.44 86 PHE A O 1
ATOM 721 N N . SER A 1 87 ? 3.110 0.380 1.974 1.00 91.50 87 SER A N 1
ATOM 722 C CA . SER A 1 87 ? 3.169 1.135 0.714 1.00 91.50 87 SER A CA 1
ATOM 723 C C . SER A 1 87 ? 4.611 1.353 0.245 1.00 91.50 87 SER A C 1
ATOM 725 O O . SER A 1 87 ? 4.914 1.190 -0.942 1.00 91.50 87 SER A O 1
ATOM 727 N N . VAL A 1 88 ? 5.524 1.642 1.177 1.00 92.00 88 VAL A N 1
ATOM 728 C CA . VAL A 1 88 ? 6.959 1.744 0.891 1.00 92.00 88 VAL A CA 1
ATOM 729 C C . VAL A 1 88 ? 7.539 0.375 0.543 1.00 92.00 88 VAL A C 1
ATOM 731 O O . VAL A 1 88 ? 8.261 0.269 -0.447 1.00 92.00 88 VAL A O 1
ATOM 734 N N . LEU A 1 89 ? 7.187 -0.683 1.280 1.00 90.56 89 LEU A N 1
ATOM 735 C CA . LEU A 1 89 ? 7.652 -2.044 0.998 1.00 90.56 89 LEU A CA 1
ATOM 736 C C . LEU A 1 89 ? 7.245 -2.490 -0.415 1.00 90.56 89 LEU A C 1
ATOM 738 O O . LEU A 1 89 ? 8.084 -2.979 -1.170 1.00 90.56 89 LEU A O 1
ATOM 742 N N . GLY A 1 90 ? 5.999 -2.241 -0.825 1.00 88.88 90 GLY A N 1
ATOM 743 C CA . GLY A 1 90 ? 5.552 -2.512 -2.193 1.00 88.88 90 GLY A CA 1
ATOM 744 C C . GLY A 1 90 ? 6.328 -1.726 -3.254 1.00 88.88 90 GLY A C 1
ATOM 745 O O . GLY A 1 90 ? 6.681 -2.278 -4.297 1.00 88.88 90 GLY A O 1
ATOM 746 N N . ALA A 1 91 ? 6.659 -0.461 -2.982 1.00 90.62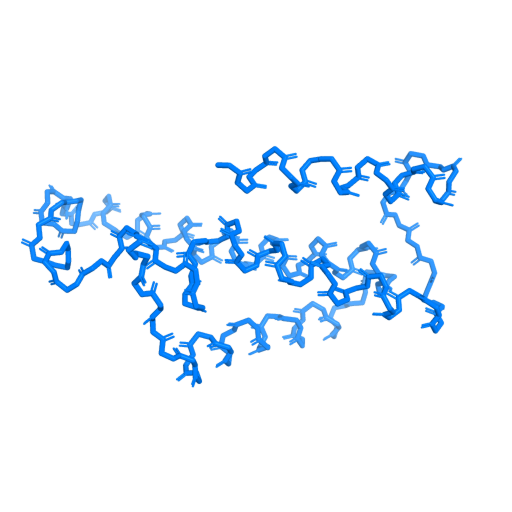 91 ALA A N 1
ATOM 747 C CA . ALA A 1 91 ? 7.466 0.350 -3.891 1.00 90.62 91 ALA A CA 1
ATOM 748 C C . ALA A 1 91 ? 8.916 -0.151 -4.012 1.00 90.62 91 ALA A C 1
ATOM 750 O O . ALA A 1 91 ? 9.473 -0.133 -5.112 1.00 90.62 91 ALA A O 1
ATOM 751 N N . VAL A 1 92 ? 9.521 -0.625 -2.916 1.00 89.69 92 VAL A N 1
ATOM 752 C CA . VAL A 1 92 ? 10.860 -1.246 -2.925 1.00 89.69 92 VAL A CA 1
ATOM 753 C C . VAL A 1 92 ? 10.851 -2.516 -3.777 1.00 89.69 92 VAL A C 1
ATOM 755 O O . VAL A 1 92 ? 11.684 -2.652 -4.673 1.00 89.69 92 VAL A O 1
ATOM 758 N N . VAL A 1 93 ? 9.887 -3.408 -3.525 1.00 88.06 93 VAL A N 1
ATOM 759 C CA . VAL A 1 93 ? 9.848 -4.751 -4.121 1.00 88.06 93 VAL A CA 1
ATOM 760 C C . VAL A 1 93 ? 9.496 -4.735 -5.603 1.00 88.06 93 VAL A C 1
ATOM 762 O O . VAL A 1 93 ? 10.039 -5.546 -6.348 1.00 88.06 93 VAL A O 1
ATOM 765 N N . PHE A 1 94 ? 8.625 -3.829 -6.055 1.00 87.12 94 PHE A N 1
ATOM 766 C CA . PHE A 1 94 ? 8.084 -3.873 -7.422 1.00 87.12 94 PHE A CA 1
ATOM 767 C C . PHE A 1 94 ? 8.408 -2.651 -8.286 1.00 87.12 94 PHE A C 1
ATOM 769 O O . PHE A 1 94 ? 8.410 -2.762 -9.510 1.00 87.12 94 PHE A O 1
ATOM 776 N N . PHE A 1 95 ? 8.673 -1.489 -7.682 1.00 88.38 95 PHE A N 1
ATOM 777 C CA . PHE A 1 95 ? 8.752 -0.204 -8.391 1.00 88.38 95 PHE A CA 1
ATOM 778 C C . PHE A 1 95 ? 10.081 0.525 -8.174 1.00 88.38 95 PHE A C 1
ATOM 780 O O . PHE A 1 95 ? 10.134 1.760 -8.213 1.00 88.38 95 PHE A O 1
ATOM 787 N N . SER A 1 96 ? 11.175 -0.215 -7.969 1.00 87.31 96 SER A N 1
ATOM 788 C CA . SER A 1 96 ? 12.538 0.333 -7.877 1.00 87.31 96 SER A CA 1
ATOM 789 C C . SER A 1 96 ? 12.705 1.463 -6.847 1.00 87.31 96 SER A C 1
ATOM 791 O O . SER A 1 96 ? 13.490 2.385 -7.056 1.00 87.31 96 SER A O 1
ATOM 793 N N . PHE A 1 97 ? 11.958 1.405 -5.739 1.00 87.88 97 PHE A N 1
ATOM 794 C CA . PHE A 1 97 ? 11.972 2.414 -4.671 1.00 87.88 97 PHE A CA 1
ATOM 795 C C . PHE A 1 97 ? 11.597 3.839 -5.128 1.00 87.88 97 PHE A C 1
ATOM 797 O O . PHE A 1 97 ? 12.094 4.842 -4.617 1.00 87.88 97 PHE A O 1
ATOM 804 N N . SER A 1 98 ? 10.690 3.954 -6.099 1.00 89.62 98 SER A N 1
ATOM 805 C CA . SER A 1 98 ? 10.152 5.254 -6.502 1.00 89.62 98 SER A CA 1
ATOM 806 C C . SER A 1 98 ? 9.246 5.849 -5.415 1.00 89.62 98 SER A C 1
ATOM 808 O O . SER A 1 98 ? 8.234 5.254 -5.041 1.00 89.62 98 SER A O 1
ATOM 810 N N . MET A 1 99 ? 9.561 7.070 -4.968 1.00 90.38 99 MET A N 1
ATOM 811 C CA . MET A 1 99 ? 8.724 7.839 -4.029 1.00 90.38 99 MET A CA 1
ATOM 812 C C . MET A 1 99 ? 7.329 8.142 -4.590 1.00 90.38 99 MET A C 1
ATOM 814 O O . MET A 1 99 ? 6.353 8.243 -3.853 1.00 90.38 99 MET A O 1
ATOM 818 N N . LEU A 1 100 ? 7.214 8.277 -5.911 1.00 91.62 100 LEU A N 1
ATOM 819 C CA . LEU A 1 100 ? 5.923 8.496 -6.555 1.00 91.62 100 LEU A CA 1
ATOM 820 C C . LEU A 1 100 ? 5.074 7.219 -6.519 1.00 91.62 100 LEU A C 1
ATOM 822 O O . LEU A 1 100 ? 3.871 7.286 -6.282 1.00 91.62 100 LEU A O 1
ATOM 826 N N . ALA A 1 101 ? 5.704 6.052 -6.687 1.00 89.62 101 ALA A N 1
ATOM 827 C CA . ALA A 1 101 ? 5.009 4.775 -6.586 1.00 89.62 101 ALA A CA 1
ATOM 828 C C . ALA A 1 101 ? 4.496 4.524 -5.162 1.00 89.62 101 ALA A C 1
ATOM 830 O O . ALA A 1 101 ? 3.339 4.147 -5.010 1.00 89.62 101 ALA A O 1
ATOM 831 N N . SER A 1 102 ? 5.291 4.793 -4.119 1.00 90.81 102 SER A N 1
ATOM 832 C CA . SER A 1 102 ? 4.823 4.623 -2.733 1.00 90.81 102 SER A CA 1
ATOM 833 C C . SER A 1 102 ? 3.616 5.513 -2.414 1.00 90.81 102 SER A C 1
ATOM 835 O O . SER A 1 102 ? 2.667 5.045 -1.783 1.00 90.81 102 SER A O 1
ATOM 837 N N . TYR A 1 103 ? 3.591 6.753 -2.919 1.00 92.62 103 TYR A N 1
ATOM 838 C CA . TYR A 1 103 ? 2.437 7.646 -2.779 1.00 92.62 103 TYR A CA 1
ATOM 839 C C . TYR A 1 103 ? 1.185 7.120 -3.501 1.00 92.62 103 TYR A C 1
ATOM 841 O O . TYR A 1 103 ? 0.091 7.161 -2.937 1.00 92.62 103 TYR A O 1
ATOM 849 N N . ILE A 1 104 ? 1.332 6.584 -4.718 1.00 91.69 104 ILE A N 1
ATOM 850 C CA . ILE A 1 104 ? 0.215 5.978 -5.466 1.00 91.69 104 ILE A CA 1
ATOM 851 C C . ILE A 1 104 ? -0.315 4.736 -4.748 1.00 91.69 104 ILE A C 1
ATOM 853 O O . ILE A 1 104 ? -1.522 4.564 -4.620 1.00 91.69 104 ILE A O 1
ATOM 857 N N . ILE A 1 105 ? 0.566 3.868 -4.252 1.00 90.75 105 ILE A N 1
ATOM 858 C CA . ILE A 1 105 ? 0.148 2.661 -3.529 1.00 90.75 105 ILE A CA 1
ATOM 859 C C . ILE A 1 105 ? -0.605 3.057 -2.255 1.00 90.75 105 ILE A C 1
ATOM 861 O O . ILE A 1 105 ? -1.666 2.507 -1.972 1.00 90.75 105 ILE A O 1
ATOM 865 N N . PHE A 1 106 ? -0.104 4.053 -1.521 1.00 90.81 106 PHE A N 1
ATOM 866 C CA . PHE A 1 106 ? -0.782 4.590 -0.344 1.00 90.81 106 PHE A CA 1
ATOM 867 C C . PHE A 1 106 ? -2.179 5.132 -0.681 1.00 90.81 106 PHE A C 1
ATOM 869 O O . PHE A 1 106 ? -3.149 4.784 -0.007 1.00 90.81 106 PHE A O 1
ATOM 876 N N . SER A 1 107 ? -2.311 5.939 -1.739 1.00 90.12 107 SER A N 1
ATOM 877 C CA . SER A 1 107 ? -3.609 6.495 -2.136 1.00 90.12 107 SER A CA 1
ATOM 878 C C . SER A 1 107 ? -4.591 5.415 -2.595 1.00 90.12 107 SER A C 1
ATOM 880 O O . SER A 1 107 ? -5.770 5.490 -2.254 1.00 90.12 107 SER A O 1
ATOM 882 N N . VAL A 1 108 ? -4.114 4.371 -3.280 1.00 89.44 108 VAL A N 1
ATOM 883 C CA . VAL A 1 108 ? -4.928 3.208 -3.660 1.00 89.44 108 VAL A CA 1
ATOM 884 C C . VAL A 1 108 ? -5.413 2.444 -2.426 1.00 89.44 108 VAL A C 1
ATOM 886 O O . VAL A 1 108 ? -6.597 2.130 -2.352 1.00 89.44 108 VAL A O 1
ATOM 889 N N . LEU A 1 109 ? -4.557 2.195 -1.429 1.00 86.44 109 LEU A N 1
ATOM 890 C CA . LEU A 1 109 ? -4.964 1.525 -0.183 1.00 86.44 109 LEU A CA 1
ATOM 891 C C . LEU A 1 109 ? -6.039 2.326 0.571 1.00 86.44 109 LEU A C 1
ATOM 893 O O . LEU A 1 109 ? -7.026 1.757 1.041 1.00 86.44 109 LEU A O 1
ATOM 897 N N . VAL A 1 110 ? -5.892 3.653 0.634 1.00 87.00 110 VAL A N 1
ATOM 898 C CA . VAL A 1 110 ? -6.902 4.543 1.232 1.00 87.00 110 VAL A CA 1
ATOM 899 C C . VAL A 1 110 ? -8.198 4.541 0.414 1.00 87.00 110 VAL A C 1
ATOM 901 O O . VAL A 1 110 ? -9.288 4.520 0.986 1.00 87.00 110 VAL A O 1
ATOM 904 N N . PHE A 1 111 ? -8.106 4.514 -0.916 1.00 87.62 111 PHE A N 1
ATOM 905 C CA . PHE A 1 111 ? -9.280 4.467 -1.783 1.00 87.62 111 PHE A CA 1
ATOM 906 C C . PHE A 1 111 ? -10.057 3.157 -1.624 1.00 87.62 111 PHE A C 1
ATOM 908 O O . PHE A 1 111 ? -11.274 3.191 -1.453 1.00 87.62 111 PHE A O 1
ATOM 915 N N . ILE A 1 112 ? -9.365 2.015 -1.601 1.00 83.19 112 ILE A N 1
ATOM 916 C CA . ILE A 1 112 ? -9.973 0.693 -1.396 1.00 83.19 112 ILE A CA 1
ATOM 917 C C . ILE A 1 112 ? -10.748 0.663 -0.074 1.00 83.19 112 ILE A C 1
ATOM 919 O O . ILE A 1 112 ? -11.894 0.214 -0.058 1.00 83.19 112 ILE A O 1
ATOM 923 N N . ARG A 1 113 ? -10.190 1.251 0.995 1.00 75.44 113 ARG A N 1
ATOM 924 C CA . ARG A 1 113 ? -10.885 1.405 2.283 1.00 75.44 113 ARG A CA 1
ATOM 925 C C . ARG A 1 113 ? -12.202 2.1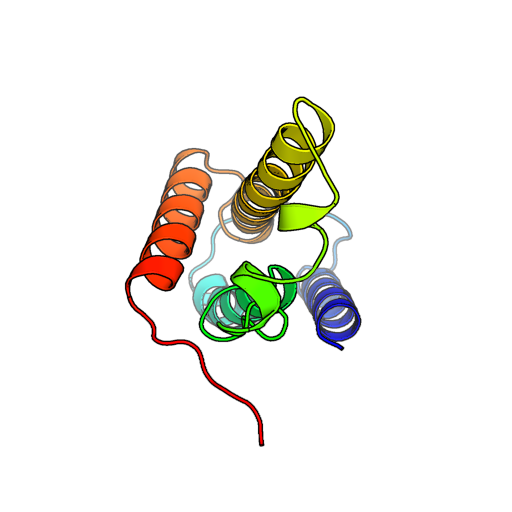75 2.157 1.00 75.44 113 ARG A C 1
ATOM 927 O O . ARG A 1 113 ? -13.166 1.833 2.829 1.00 75.44 113 ARG A O 1
ATOM 934 N N . SER A 1 114 ? -12.237 3.233 1.348 1.00 75.50 114 SER A N 1
ATOM 935 C CA . SER A 1 114 ? -13.452 4.041 1.169 1.00 75.50 114 SER A CA 1
ATOM 936 C C . SER A 1 114 ? -14.485 3.409 0.235 1.00 75.50 114 SER A C 1
ATOM 938 O O . SER A 1 114 ? -15.670 3.708 0.354 1.00 75.50 114 SER A O 1
ATOM 940 N N . ALA A 1 115 ? -14.045 2.568 -0.703 1.00 80.56 115 ALA A N 1
ATOM 941 C CA . ALA A 1 115 ? -14.867 2.110 -1.817 1.00 80.56 115 ALA A CA 1
ATOM 942 C C . ALA A 1 115 ? -15.585 0.778 -1.556 1.00 80.56 115 ALA A C 1
ATOM 944 O O . ALA A 1 115 ? -16.665 0.562 -2.108 1.00 80.56 115 ALA A O 1
ATOM 945 N N . TYR A 1 116 ? -15.004 -0.120 -0.751 1.00 76.56 116 TYR A N 1
ATOM 946 C CA . TYR A 1 116 ? -15.532 -1.475 -0.575 1.00 76.56 116 TYR A CA 1
ATOM 947 C C . TYR A 1 116 ? -16.307 -1.661 0.737 1.00 76.56 116 TYR A C 1
ATOM 949 O O . TYR A 1 116 ? -15.823 -1.262 1.799 1.00 76.56 116 TYR A O 1
ATOM 957 N N . PRO A 1 117 ? -17.486 -2.315 0.691 1.00 65.75 117 PRO A N 1
ATOM 958 C CA . PRO A 1 117 ? -18.208 -2.710 1.892 1.00 65.75 117 PRO A CA 1
ATOM 959 C C . PRO A 1 117 ? -17.459 -3.826 2.638 1.00 65.75 117 PRO A C 1
ATOM 961 O O . PRO A 1 117 ? -16.726 -4.620 2.045 1.00 65.75 117 PRO A O 1
ATOM 964 N N . ARG A 1 118 ? -17.657 -3.890 3.957 1.00 69.81 118 ARG A N 1
ATOM 965 C CA . ARG A 1 118 ? -17.085 -4.931 4.823 1.00 69.81 118 ARG A CA 1
ATOM 966 C C . ARG A 1 118 ? -17.725 -6.286 4.504 1.00 69.81 118 ARG A C 1
ATOM 968 O O . ARG A 1 118 ? -18.951 -6.384 4.464 1.00 69.81 118 ARG A O 1
ATOM 975 N N . PHE A 1 119 ? -16.916 -7.326 4.304 1.00 62.28 119 PHE A N 1
ATOM 976 C CA . PHE A 1 119 ? -17.421 -8.690 4.135 1.00 62.28 119 PHE A CA 1
ATOM 977 C C . PHE A 1 119 ? -17.436 -9.410 5.484 1.00 62.28 119 PHE A C 1
ATOM 979 O O . PHE A 1 119 ? -16.398 -9.596 6.113 1.00 62.28 119 PHE A O 1
ATOM 986 N N . ARG A 1 120 ? -18.623 -9.838 5.918 1.00 57.31 120 ARG A N 1
ATOM 987 C CA . ARG A 1 120 ? -18.796 -10.726 7.071 1.00 57.31 120 ARG A CA 1
ATOM 988 C C . ARG A 1 120 ? -18.533 -12.165 6.617 1.00 57.31 120 ARG A C 1
ATOM 990 O O . ARG A 1 120 ? -19.127 -12.588 5.629 1.00 57.31 120 ARG A O 1
ATOM 997 N N . TYR A 1 121 ? -17.647 -12.888 7.303 1.00 53.16 121 TYR A N 1
ATOM 998 C CA . TYR A 1 121 ? -17.544 -14.340 7.129 1.00 53.16 121 TYR A CA 1
ATOM 999 C C . TYR A 1 121 ? -18.656 -14.997 7.944 1.00 53.16 121 TYR A C 1
ATOM 1001 O O . TYR A 1 121 ? -18.735 -14.776 9.152 1.00 53.16 121 TYR A O 1
ATOM 1009 N N . ASP A 1 122 ? -19.481 -15.782 7.262 1.00 52.97 122 ASP A N 1
ATOM 1010 C CA . ASP A 1 122 ? -20.093 -16.982 7.830 1.00 52.97 122 ASP A CA 1
ATOM 1011 C C . ASP A 1 122 ? -19.286 -18.199 7.347 1.00 52.97 122 ASP A C 1
ATOM 1013 O O . ASP A 1 122 ? -18.729 -18.126 6.220 1.00 52.97 122 ASP A O 1
#

Solvent-accessible surface area (backbone atoms only — not comparable to full-atom values): 6863 Å² total; per-residue (Å²): 120,48,65,62,53,45,53,53,49,53,49,53,51,36,62,72,68,74,36,96,60,64,70,32,79,71,48,79,74,49,55,72,59,44,54,62,50,53,54,46,51,41,45,59,69,43,35,38,48,48,28,78,82,67,46,84,72,36,77,79,47,52,67,80,73,73,40,60,75,67,61,40,52,50,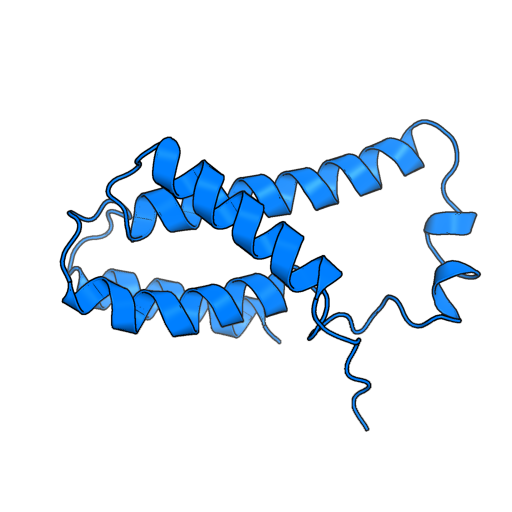52,54,50,50,57,54,48,50,51,53,49,53,18,43,50,51,11,27,49,54,45,54,58,33,71,67,49,20,51,51,45,39,52,49,56,56,45,43,49,74,72,43,70,70,54,80,85,127

Mean predicted aligned error: 7.54 Å

Nearest PDB structures (foldseek):
  8olt-assembly1_H  TM=8.432E-01  e=8.239E-05  Mus musculus
  7ard-assembly1_H  TM=8.601E-01  e=3.839E-04  Polytomella sp. Pringsheim 198.80
  8qby-assembly1_H  TM=8.183E-01  e=2.354E-03  Paracoccus denitrificans PD1222
  8j9h-assembly1_N1  TM=7.855E-01  e=1.517E-03  Euglena gracilis

pLDDT: mean 79.26, std 11.9, range [49.94, 92.62]

Radius of gyration: 16.29 Å; Cα contacts (8 Å, |Δi|>4): 97; chains: 1; bounding box: 39×28×44 Å

InterPro domains:
  IPR001694 NADH:ubiquinone oxidoreductase, subunit 1/F420H2 oxidoreductase subunit H [PF00146] (1-122)
  IPR001694 NADH:ubiquinone oxidoreductase, subunit 1/F420H2 oxidoreductase subunit H [PTHR11432] (1-107)
  IPR018086 NADH:ubiquinone oxidoreductase, subunit 1, conserved site [PS00668] (49-62)

Sequence (122 aa):
SYEIAFSLYLLVLVMYFNMFYFYSYFYVGLFWIYLPFLMMILAELGRAPFDFAEGESELVSGYNVEFGSVAFVLLFLGEYGSLLFFSVLGAVVFFSFSMLASYIIFSVLVFIRSAYPRFRYD

Secondary st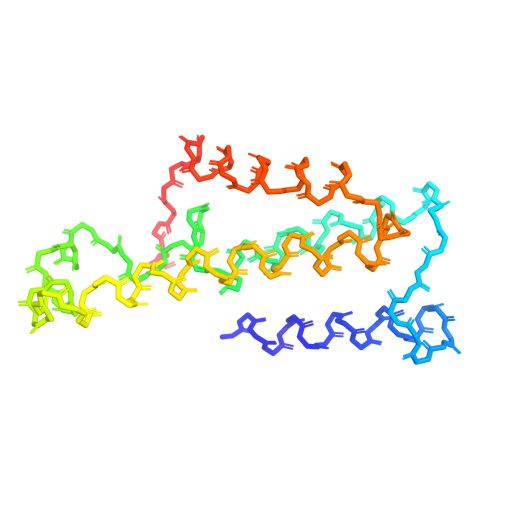ructure (DSSP, 8-state):
-HHHHHHHHHHHHHHHHTSS-------TTHHHHHHHHHHHHHHHTT-TTS--S--TTTSSSSHHHH--HHHHHHHHHHHHHHHHHHHHHHHHHHSTT-HHHHHHHHHHHHHHHHHSPPPPP-

Organism: NCBI:txid596441